Protein AF-A0A022FMB7-F1 (afdb_monomer_lite)

pLDDT: mean 80.37, std 18.67, range [39.75, 98.44]

Secondary structure (DSSP, 8-state):
---HHHHHHHHHHHHHTTT--S-----PPP-HHHHHHHHGGGS---TT--PPPGGGS-HHHHHHHHHHHHHHHHHHHHHHHHHHHHHHHHHH---HHHHHHHHHHHHHHHHHHHHHHHHHHHHHHHHHHHHHHHT------------------

Structure (mmCIF, N/CA/C/O backbone):
data_AF-A0A022FMB7-F1
#
_entry.id   AF-A0A022FMB7-F1
#
loop_
_atom_site.group_PDB
_atom_site.id
_atom_site.type_symbol
_atom_site.label_atom_id
_atom_site.label_alt_id
_atom_site.label_comp_id
_atom_site.label_asym_id
_atom_site.label_entity_id
_atom_site.label_seq_id
_atom_site.pdbx_PDB_ins_code
_atom_site.Cartn_x
_atom_site.Cartn_y
_atom_site.Cartn_z
_atom_site.occupancy
_atom_site.B_iso_or_equiv
_atom_site.auth_seq_id
_atom_site.auth_comp_id
_atom_site.auth_asym_id
_atom_site.auth_atom_id
_atom_site.pdbx_PDB_model_num
ATOM 1 N N . MET A 1 1 ? 31.976 -2.540 -12.566 1.00 39.75 1 MET A N 1
ATOM 2 C CA . MET A 1 1 ? 30.765 -3.188 -13.110 1.00 39.75 1 MET A CA 1
ATOM 3 C C . MET A 1 1 ? 29.737 -3.257 -11.991 1.00 39.75 1 MET A C 1
ATOM 5 O O . MET A 1 1 ? 29.872 -4.097 -11.116 1.00 39.75 1 MET A O 1
ATOM 9 N N . ASN A 1 2 ? 28.782 -2.323 -11.954 1.00 43.62 2 ASN A N 1
ATOM 10 C CA . ASN A 1 2 ? 27.636 -2.404 -11.044 1.00 43.62 2 ASN A CA 1
ATOM 11 C C . ASN A 1 2 ? 26.623 -3.349 -11.688 1.00 43.62 2 ASN A C 1
ATOM 13 O O . ASN A 1 2 ? 26.086 -3.019 -12.740 1.00 43.62 2 ASN A O 1
ATOM 17 N N . HIS A 1 3 ? 26.422 -4.537 -11.117 1.00 43.06 3 HIS A N 1
ATOM 18 C CA . HIS A 1 3 ? 25.435 -5.484 -11.628 1.00 43.06 3 HIS A CA 1
ATOM 19 C C . HIS A 1 3 ? 24.021 -4.994 -11.262 1.00 43.06 3 HIS A C 1
ATOM 21 O O . HIS A 1 3 ? 23.679 -5.000 -10.079 1.00 43.06 3 HIS A O 1
ATOM 27 N N . PRO A 1 4 ? 23.173 -4.602 -12.232 1.00 51.62 4 PRO A N 1
ATOM 28 C CA . PRO A 1 4 ? 21.829 -4.077 -11.957 1.00 51.62 4 PRO A CA 1
ATOM 29 C C . PRO A 1 4 ? 20.926 -5.099 -11.245 1.00 51.62 4 PRO A C 1
ATOM 31 O O . PRO A 1 4 ? 20.101 -4.726 -10.415 1.00 51.62 4 PRO A O 1
ATOM 34 N N . ALA A 1 5 ? 21.169 -6.397 -11.459 1.00 53.69 5 ALA A N 1
ATOM 35 C CA . ALA A 1 5 ? 20.484 -7.483 -10.761 1.00 53.69 5 ALA A CA 1
ATOM 36 C C . ALA A 1 5 ? 20.679 -7.463 -9.229 1.00 53.69 5 ALA A C 1
ATOM 38 O O . ALA A 1 5 ? 19.807 -7.935 -8.504 1.00 53.69 5 ALA A O 1
ATOM 39 N N . TRP A 1 6 ? 21.786 -6.912 -8.713 1.00 49.19 6 TRP A N 1
ATOM 40 C CA . TRP A 1 6 ? 22.018 -6.810 -7.265 1.00 49.19 6 TRP A CA 1
ATOM 41 C C . TRP A 1 6 ? 21.212 -5.690 -6.607 1.00 49.19 6 TRP A C 1
ATOM 43 O O . TRP A 1 6 ? 20.713 -5.881 -5.499 1.00 49.19 6 TRP A O 1
ATOM 53 N N . ASN A 1 7 ? 21.027 -4.560 -7.293 1.00 62.03 7 ASN A N 1
ATOM 54 C CA . ASN A 1 7 ? 20.206 -3.460 -6.778 1.00 62.03 7 ASN A CA 1
ATOM 55 C C . ASN A 1 7 ? 18.727 -3.863 -6.728 1.00 62.03 7 ASN A C 1
ATOM 57 O O . ASN A 1 7 ? 18.046 -3.622 -5.733 1.00 62.03 7 ASN A O 1
ATOM 61 N N . GLU A 1 8 ? 18.267 -4.555 -7.769 1.00 59.34 8 GLU A N 1
ATOM 62 C CA . GLU A 1 8 ? 16.914 -5.097 -7.885 1.00 59.34 8 GLU A CA 1
ATOM 63 C C . GLU A 1 8 ? 16.626 -6.151 -6.798 1.00 59.34 8 GLU A C 1
ATOM 65 O O . GLU A 1 8 ? 15.629 -6.074 -6.077 1.00 59.34 8 GLU A O 1
ATOM 70 N N . HIS A 1 9 ? 17.538 -7.115 -6.622 1.00 60.25 9 HIS A N 1
ATOM 71 C CA . HIS A 1 9 ? 17.397 -8.173 -5.621 1.00 60.25 9 HIS A CA 1
ATOM 72 C C . HIS A 1 9 ? 17.433 -7.613 -4.191 1.00 60.25 9 HIS A C 1
ATOM 74 O O . HIS A 1 9 ? 16.607 -7.995 -3.363 1.00 60.25 9 HIS A O 1
ATOM 80 N N . GLY A 1 10 ? 18.326 -6.656 -3.911 1.00 64.69 10 GLY A N 1
ATOM 81 C CA . GLY A 1 10 ? 18.403 -5.984 -2.612 1.00 64.69 10 GLY A CA 1
ATOM 82 C C . GLY A 1 10 ? 17.139 -5.187 -2.277 1.00 64.69 10 GLY A C 1
ATOM 83 O O . GLY A 1 10 ? 16.629 -5.284 -1.159 1.00 64.69 10 GLY A O 1
ATOM 84 N N . ARG A 1 11 ? 16.577 -4.463 -3.255 1.00 67.25 11 ARG A N 1
ATOM 85 C CA . ARG A 1 11 ? 15.322 -3.715 -3.085 1.00 67.25 11 ARG A CA 1
ATOM 86 C C . ARG A 1 11 ? 14.144 -4.650 -2.807 1.00 67.25 11 ARG A C 1
ATOM 88 O O . ARG A 1 11 ? 13.405 -4.429 -1.851 1.00 67.25 11 ARG A O 1
ATOM 95 N N . ARG A 1 12 ? 13.999 -5.736 -3.576 1.00 66.75 12 ARG A N 1
ATOM 96 C CA . ARG A 1 12 ? 12.938 -6.741 -3.363 1.00 66.75 12 ARG A CA 1
ATOM 97 C C . ARG A 1 12 ? 13.051 -7.423 -2.003 1.00 66.75 12 ARG A C 1
ATOM 99 O O . ARG A 1 12 ? 12.044 -7.618 -1.332 1.00 66.75 12 ARG A O 1
ATOM 106 N N . GLN A 1 13 ? 14.269 -7.725 -1.556 1.00 67.88 13 GLN A N 1
ATOM 107 C CA . GLN A 1 13 ? 14.499 -8.340 -0.248 1.00 67.88 13 GLN A CA 1
ATOM 108 C C . GLN A 1 13 ? 14.170 -7.389 0.917 1.00 67.88 13 GLN A C 1
ATOM 110 O O . GLN A 1 13 ? 13.713 -7.841 1.968 1.00 67.88 13 GLN A O 1
ATOM 115 N N . GLN A 1 14 ? 14.354 -6.075 0.741 1.00 70.00 14 GLN A N 1
ATOM 116 C CA . GLN A 1 14 ? 13.891 -5.073 1.707 1.00 70.00 14 GLN A CA 1
ATOM 117 C C . GLN A 1 14 ? 12.364 -4.948 1.711 1.00 70.00 14 GLN A C 1
ATOM 119 O O . GLN A 1 14 ? 11.766 -4.924 2.784 1.00 70.00 14 GLN A O 1
ATOM 124 N N . LEU A 1 15 ? 11.729 -4.934 0.538 1.00 67.88 15 LEU A N 1
ATOM 125 C CA . LEU A 1 15 ? 10.274 -4.817 0.397 1.00 67.88 15 LEU A CA 1
ATOM 126 C C . LEU A 1 15 ? 9.520 -6.060 0.897 1.00 67.88 15 LEU A C 1
ATOM 128 O O . LEU A 1 15 ? 8.438 -5.930 1.467 1.00 67.88 15 LEU A O 1
ATOM 132 N N . ALA A 1 16 ? 10.108 -7.253 0.788 1.00 72.81 16 ALA A N 1
ATOM 133 C CA . ALA A 1 16 ? 9.534 -8.486 1.332 1.00 72.81 16 ALA A CA 1
ATOM 134 C C . ALA A 1 16 ? 9.291 -8.413 2.852 1.00 72.81 16 ALA A C 1
ATOM 136 O O . ALA A 1 16 ? 8.336 -9.002 3.356 1.00 72.81 16 ALA A O 1
ATOM 137 N N . ARG A 1 17 ? 10.100 -7.636 3.591 1.00 71.88 17 ARG A N 1
ATOM 138 C CA . ARG A 1 17 ? 9.903 -7.394 5.036 1.00 71.88 17 ARG A CA 1
ATOM 139 C C . ARG A 1 17 ? 8.615 -6.624 5.340 1.00 71.88 17 ARG A C 1
ATOM 141 O O . ARG A 1 17 ? 8.129 -6.685 6.461 1.00 71.88 17 ARG A O 1
ATOM 148 N N . PHE A 1 18 ? 8.073 -5.936 4.338 1.00 68.06 18 PHE A N 1
ATOM 149 C CA . PHE A 1 18 ? 6.814 -5.193 4.374 1.00 68.06 18 PHE A CA 1
ATOM 150 C C . PHE A 1 18 ? 5.696 -5.910 3.591 1.00 68.06 18 PHE A C 1
ATOM 152 O O . PHE A 1 18 ? 4.695 -5.299 3.214 1.00 68.06 18 PHE A O 1
ATOM 159 N N . GLY A 1 19 ? 5.872 -7.203 3.292 1.00 66.44 19 GLY A N 1
ATOM 160 C CA . GLY A 1 19 ? 4.835 -8.059 2.713 1.00 66.44 19 GLY A CA 1
ATOM 161 C C . GLY A 1 19 ? 4.651 -7.985 1.194 1.00 66.44 19 GLY A C 1
ATOM 162 O O . GLY A 1 19 ? 3.711 -8.599 0.701 1.00 66.44 19 GLY A O 1
ATOM 163 N N . TYR A 1 20 ? 5.520 -7.285 0.451 1.00 64.06 20 TYR A N 1
ATOM 164 C CA . TYR A 1 20 ? 5.471 -7.262 -1.022 1.00 64.06 20 TYR A CA 1
ATOM 165 C C . TYR A 1 20 ? 5.723 -8.667 -1.606 1.00 64.06 20 TYR A C 1
ATOM 167 O O . TYR A 1 20 ? 6.717 -9.310 -1.251 1.00 64.06 20 TYR A O 1
ATOM 175 N N . ARG A 1 21 ? 4.859 -9.137 -2.519 1.00 66.94 21 ARG A N 1
ATOM 176 C CA . ARG A 1 21 ? 5.016 -10.430 -3.219 1.00 66.94 21 ARG A CA 1
ATOM 177 C C . ARG A 1 21 ? 5.575 -10.263 -4.636 1.00 66.94 21 ARG A C 1
ATOM 179 O O . ARG A 1 21 ? 5.096 -9.445 -5.415 1.00 66.94 21 ARG A O 1
ATOM 186 N N . ALA A 1 22 ? 6.561 -11.094 -4.984 1.00 58.94 22 ALA A N 1
ATOM 187 C CA . ALA A 1 22 ? 7.136 -11.148 -6.334 1.00 58.94 22 ALA A CA 1
ATOM 188 C C . ALA A 1 22 ? 6.221 -11.868 -7.347 1.00 58.94 22 ALA A C 1
ATOM 190 O O . ALA A 1 22 ? 6.294 -11.607 -8.546 1.00 58.94 22 ALA A O 1
ATOM 191 N N . ASP A 1 23 ? 5.331 -12.737 -6.862 1.00 55.72 23 ASP A N 1
ATOM 192 C CA . ASP A 1 23 ? 4.534 -13.637 -7.696 1.00 55.72 23 ASP A CA 1
ATOM 193 C C . ASP A 1 23 ? 3.138 -13.042 -7.914 1.00 55.72 23 ASP A C 1
ATOM 195 O O . ASP A 1 23 ? 2.155 -13.421 -7.275 1.00 55.72 23 ASP A O 1
ATOM 199 N N . ALA A 1 24 ? 3.037 -12.051 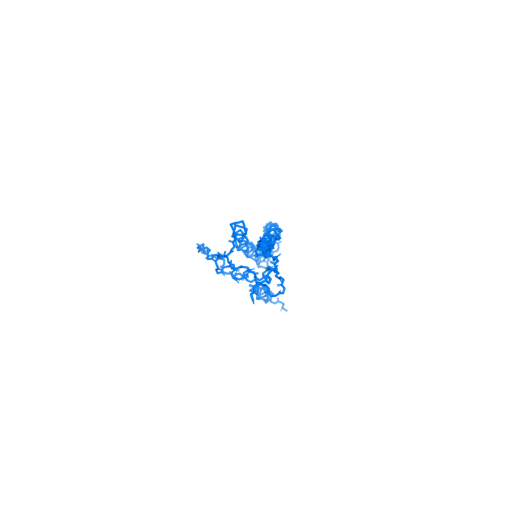-8.793 1.00 56.12 24 ALA A N 1
ATOM 200 C CA . ALA A 1 24 ? 1.767 -11.402 -9.086 1.00 56.12 24 ALA A CA 1
ATOM 201 C C . ALA A 1 24 ? 1.025 -12.081 -10.244 1.00 56.12 24 ALA A C 1
ATOM 203 O O . ALA A 1 24 ? 0.798 -11.428 -11.243 1.00 56.12 24 ALA A O 1
ATOM 204 N N . GLN A 1 25 ? 0.600 -13.347 -10.152 1.00 51.44 25 GLN A N 1
ATOM 205 C CA . GLN A 1 25 ? -0.425 -13.858 -11.084 1.00 51.44 25 GLN A CA 1
ATOM 206 C C . GLN A 1 25 ? -1.066 -15.167 -10.606 1.00 51.44 25 GLN A C 1
ATOM 208 O O . GLN A 1 25 ? -0.619 -16.253 -10.949 1.00 51.44 25 GLN A O 1
ATOM 213 N N . THR A 1 26 ? -2.146 -15.062 -9.831 1.00 45.19 26 THR A N 1
ATOM 214 C CA . THR A 1 26 ? -3.359 -15.903 -9.905 1.00 45.19 26 THR A CA 1
ATOM 215 C C . THR A 1 26 ? -4.407 -15.213 -9.027 1.00 45.19 26 THR A C 1
ATOM 217 O O . THR A 1 26 ? -4.123 -14.923 -7.866 1.00 45.19 26 THR A O 1
ATOM 220 N N . GLN A 1 27 ? -5.604 -14.921 -9.554 1.00 51.38 27 GLN A N 1
ATOM 221 C CA . GLN A 1 27 ? -6.740 -14.422 -8.760 1.00 51.38 27 GLN A CA 1
ATOM 222 C C . GLN A 1 27 ? -7.276 -15.546 -7.860 1.00 51.38 27 GLN A C 1
ATOM 224 O O . GLN A 1 27 ? -8.343 -16.111 -8.089 1.00 51.38 27 GLN A O 1
ATOM 229 N N . VAL A 1 28 ? -6.502 -15.911 -6.844 1.00 59.97 28 VAL A N 1
ATOM 230 C CA . VAL A 1 28 ? -6.989 -16.708 -5.721 1.00 59.97 28 VAL A CA 1
ATOM 231 C C . VAL A 1 28 ? -7.914 -15.799 -4.903 1.00 59.97 28 VAL A C 1
ATOM 233 O O . VAL A 1 28 ? -7.574 -14.626 -4.706 1.00 59.97 28 VAL A O 1
ATOM 236 N N . PRO A 1 29 ? -9.084 -16.277 -4.442 1.00 73.31 29 PRO A N 1
ATOM 237 C CA . PRO A 1 29 ? -9.900 -15.524 -3.497 1.00 73.31 29 PRO A CA 1
ATOM 238 C C . PRO A 1 29 ? -9.043 -15.050 -2.318 1.00 73.31 29 PRO A C 1
ATOM 240 O O . PRO A 1 29 ? -8.277 -15.839 -1.766 1.00 73.31 29 PRO A O 1
ATOM 243 N N . LEU A 1 30 ? -9.148 -13.766 -1.951 1.00 77.94 30 LEU A N 1
ATOM 244 C CA . LEU A 1 30 ? -8.407 -13.251 -0.801 1.00 77.94 30 LEU A CA 1
ATOM 245 C C . LEU A 1 30 ? -8.864 -13.978 0.461 1.00 77.94 30 LEU A C 1
ATOM 247 O O . LEU A 1 30 ? -10.028 -13.872 0.852 1.00 77.94 30 LEU A O 1
ATOM 251 N N . ASP A 1 31 ? -7.927 -14.640 1.124 1.00 89.81 31 ASP A N 1
ATOM 252 C CA . ASP A 1 31 ? -8.081 -14.987 2.527 1.00 89.81 31 ASP A CA 1
ATOM 253 C C . ASP A 1 31 ? -7.867 -13.710 3.352 1.00 89.81 31 ASP A C 1
ATOM 255 O O . ASP A 1 31 ? -6.738 -13.292 3.622 1.00 89.81 31 ASP A O 1
ATOM 259 N N . PHE A 1 32 ? -8.974 -13.041 3.676 1.00 90.31 32 PHE A N 1
ATOM 260 C CA . PHE A 1 32 ? -8.951 -11.769 4.392 1.00 90.31 32 PHE A CA 1
ATOM 261 C C . PHE A 1 32 ? -8.394 -11.899 5.811 1.00 90.31 32 PHE A C 1
ATOM 263 O O . PHE A 1 32 ? -7.737 -10.970 6.270 1.00 90.31 32 PHE A O 1
ATOM 270 N N . ASP A 1 33 ? -8.596 -13.026 6.494 1.00 91.94 33 ASP A N 1
ATOM 271 C CA . ASP A 1 33 ? -8.033 -13.226 7.831 1.00 91.94 33 ASP A CA 1
ATOM 272 C C . ASP A 1 33 ? -6.505 -13.349 7.754 1.00 91.94 33 ASP A C 1
ATOM 274 O O . ASP A 1 33 ? -5.778 -12.686 8.502 1.00 91.94 33 ASP A O 1
ATOM 278 N N . ALA A 1 34 ? -6.001 -14.134 6.798 1.00 90.19 34 ALA A N 1
ATOM 279 C CA . ALA A 1 34 ? -4.56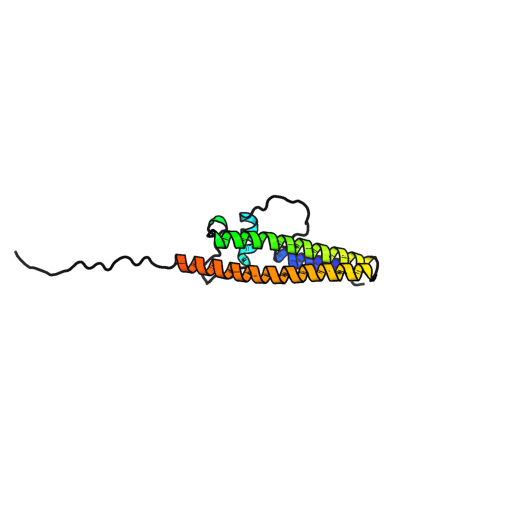5 -14.322 6.614 1.00 90.19 34 ALA A CA 1
ATOM 280 C C . ALA A 1 34 ? -3.846 -13.070 6.083 1.00 90.19 34 ALA A C 1
ATOM 282 O O . ALA A 1 34 ? -2.679 -12.844 6.420 1.00 90.19 34 ALA A O 1
ATOM 283 N N . GLU A 1 35 ? -4.484 -12.278 5.217 1.00 93.00 35 GLU A N 1
ATOM 284 C CA . GLU A 1 35 ? -3.918 -11.000 4.762 1.00 93.00 35 GLU A CA 1
ATOM 285 C C . GLU A 1 35 ? -3.972 -9.938 5.865 1.00 93.00 35 GLU A C 1
ATOM 287 O O . GLU A 1 35 ? -2.977 -9.253 6.107 1.00 93.00 35 GLU A O 1
ATOM 292 N N . TRP A 1 36 ? -5.074 -9.848 6.615 1.00 94.69 36 TRP A N 1
ATOM 293 C CA . TRP A 1 36 ? -5.164 -8.919 7.739 1.00 94.69 36 TRP A CA 1
ATOM 294 C C . TRP A 1 36 ? -4.122 -9.222 8.814 1.00 94.69 36 TRP A C 1
ATOM 296 O O . TRP A 1 36 ? -3.455 -8.309 9.292 1.00 94.69 36 TRP A O 1
ATOM 306 N N . GLY A 1 37 ? -3.902 -10.500 9.140 1.00 91.50 37 GLY A N 1
ATOM 307 C CA . GLY A 1 37 ? -2.887 -10.906 10.114 1.00 91.50 37 GLY A CA 1
ATOM 308 C C . GLY A 1 37 ? -1.468 -10.436 9.763 1.00 91.50 37 GLY A C 1
ATOM 309 O O . GLY A 1 37 ? -0.667 -10.190 10.664 1.00 91.50 37 GLY A O 1
ATOM 310 N N . ARG A 1 38 ? -1.166 -10.254 8.471 1.00 89.56 38 ARG A N 1
ATOM 311 C CA . ARG A 1 38 ? 0.111 -9.696 7.998 1.00 89.56 38 ARG A CA 1
ATOM 312 C C . ARG A 1 38 ? 0.157 -8.172 8.072 1.00 89.56 38 ARG A C 1
ATOM 314 O O . ARG A 1 38 ? 1.210 -7.619 8.369 1.00 89.56 38 ARG A O 1
ATOM 321 N N . LEU A 1 39 ? -0.965 -7.510 7.804 1.00 92.19 39 LEU A N 1
ATOM 322 C CA . LEU A 1 39 ? -1.043 -6.057 7.631 1.00 92.19 39 LEU A CA 1
ATOM 323 C C . LEU A 1 39 ? -1.455 -5.297 8.892 1.00 92.19 39 LEU A C 1
ATOM 325 O O . LEU A 1 39 ? -1.229 -4.097 8.992 1.00 92.19 39 LEU A O 1
ATOM 329 N N . GLN A 1 40 ? -2.016 -5.969 9.894 1.00 88.88 40 GLN A N 1
ATOM 330 C CA . GLN A 1 40 ? -2.441 -5.317 11.134 1.00 88.88 40 GLN A CA 1
ATOM 331 C C . GLN A 1 40 ? -1.286 -4.604 11.862 1.00 88.88 40 GLN A C 1
ATOM 333 O O . GLN A 1 40 ? -1.520 -3.631 12.569 1.00 88.88 40 GLN A O 1
ATOM 338 N N . ALA A 1 41 ? -0.034 -5.033 11.650 1.00 87.38 41 ALA A N 1
ATOM 339 C CA . ALA A 1 41 ? 1.156 -4.379 12.200 1.00 87.38 41 ALA A CA 1
ATOM 340 C C . ALA A 1 41 ? 1.379 -2.950 11.663 1.00 87.38 41 ALA A C 1
ATOM 342 O O . ALA A 1 41 ? 2.125 -2.180 12.268 1.00 87.38 41 ALA A O 1
ATOM 343 N N . ASP A 1 42 ? 0.707 -2.570 10.573 1.00 90.12 42 ASP A N 1
ATOM 344 C CA . ASP A 1 42 ? 0.733 -1.209 10.042 1.00 90.12 42 ASP A CA 1
ATOM 345 C C . ASP A 1 42 ? -0.028 -0.215 10.938 1.00 90.12 42 ASP A C 1
ATOM 347 O O . ASP A 1 42 ? 0.114 0.999 10.775 1.00 90.12 42 ASP A O 1
ATOM 351 N N . PHE A 1 43 ? -0.824 -0.682 11.901 1.00 92.12 43 PHE A N 1
ATOM 352 C CA . PHE A 1 43 ? -1.646 0.178 12.748 1.00 92.12 43 PHE A CA 1
ATOM 353 C C . PHE A 1 43 ? -1.069 0.244 14.168 1.00 92.12 43 PHE A C 1
ATOM 355 O O . PHE A 1 43 ? -1.061 -0.764 14.878 1.00 92.12 43 PHE A O 1
ATOM 362 N N . PRO A 1 44 ? -0.580 1.410 14.630 1.00 87.19 44 PRO A N 1
ATOM 363 C CA . PRO A 1 44 ? -0.161 1.561 16.016 1.00 87.19 44 PRO A CA 1
ATOM 364 C C . PRO A 1 44 ? -1.337 1.372 16.982 1.00 87.19 44 PRO A C 1
ATOM 366 O O . PRO A 1 44 ? -2.426 1.916 16.778 1.00 87.19 44 PRO A O 1
ATOM 369 N N . CYS A 1 45 ? -1.066 0.669 18.082 1.00 82.25 45 CYS A N 1
ATOM 370 C CA . CYS A 1 45 ? -1.943 0.560 19.243 1.00 82.25 45 CYS A CA 1
ATOM 371 C C . CYS A 1 45 ? -1.302 1.191 20.481 1.00 82.25 45 CYS A C 1
ATOM 373 O O . CYS A 1 45 ? -0.079 1.260 20.608 1.00 82.25 45 CYS A O 1
ATOM 375 N N . ALA A 1 46 ? -2.148 1.627 21.416 1.00 81.12 46 ALA A N 1
ATOM 376 C CA . ALA A 1 46 ? -1.694 2.038 22.738 1.00 81.12 46 ALA A CA 1
ATOM 377 C C . ALA A 1 46 ? -1.004 0.863 23.468 1.00 81.12 46 ALA A C 1
ATOM 379 O O . ALA A 1 46 ? -1.358 -0.296 23.225 1.00 81.12 46 ALA A O 1
ATOM 380 N N . PRO A 1 47 ? -0.053 1.131 24.383 1.00 80.19 47 PRO A N 1
ATOM 381 C CA . PRO A 1 47 ? 0.598 0.085 25.169 1.00 80.19 47 PRO A CA 1
ATOM 382 C C . PRO A 1 47 ? -0.415 -0.842 25.853 1.00 80.19 47 PRO A C 1
ATOM 384 O O . PRO A 1 47 ? -1.379 -0.380 26.459 1.00 80.19 47 PRO A O 1
ATOM 387 N N . GLY A 1 48 ? -0.198 -2.155 25.745 1.00 77.94 48 GLY A N 1
ATOM 388 C CA . GLY A 1 48 ? -1.095 -3.171 26.309 1.00 77.94 48 GLY A CA 1
ATOM 389 C C . GLY A 1 48 ? -2.340 -3.478 25.468 1.00 77.94 48 GLY A C 1
ATOM 390 O O . GLY A 1 48 ? -3.116 -4.349 25.853 1.00 77.94 48 GLY A O 1
ATOM 391 N N . ARG A 1 49 ? -2.525 -2.816 24.318 1.00 81.81 49 ARG A N 1
ATOM 392 C CA . ARG A 1 49 ? -3.582 -3.135 23.350 1.00 81.81 49 ARG A CA 1
ATOM 393 C C . ARG A 1 49 ? -3.022 -3.784 22.099 1.00 81.81 49 ARG A C 1
ATOM 395 O O . ARG A 1 49 ? -1.901 -3.506 21.681 1.00 81.81 49 ARG A O 1
ATOM 402 N N . LEU A 1 50 ? -3.849 -4.626 21.494 1.00 83.94 50 LEU A N 1
ATOM 403 C CA . LEU A 1 50 ? -3.583 -5.264 20.215 1.00 83.94 50 LEU A CA 1
ATOM 404 C C . LEU A 1 50 ? -4.569 -4.737 19.179 1.00 83.94 50 LEU A C 1
ATOM 406 O O . LEU A 1 50 ? -5.712 -4.414 19.512 1.00 83.94 50 LEU A O 1
ATOM 410 N N . VAL A 1 51 ? -4.127 -4.678 17.924 1.00 88.50 51 VAL A N 1
ATOM 411 C CA . VAL A 1 51 ? -5.033 -4.435 16.800 1.00 88.50 51 VAL A CA 1
ATOM 412 C C . VAL A 1 51 ? -6.026 -5.604 16.749 1.00 88.50 51 VAL A C 1
ATOM 414 O O . VAL A 1 51 ? -5.593 -6.755 16.859 1.00 88.50 51 VAL A O 1
ATOM 417 N N . PRO A 1 52 ? -7.341 -5.350 16.624 1.00 89.88 52 PRO A N 1
ATOM 418 C CA . PRO A 1 52 ? -8.330 -6.415 16.554 1.00 89.88 52 PRO A CA 1
ATOM 419 C C . PRO A 1 52 ? -8.070 -7.361 15.380 1.00 89.88 52 PRO A C 1
ATOM 421 O O . PRO A 1 52 ? -7.655 -6.943 14.296 1.00 89.88 52 PRO A O 1
ATOM 424 N N . THR A 1 53 ? -8.396 -8.638 15.574 1.00 92.75 53 THR A N 1
ATOM 425 C CA . THR A 1 53 ? -8.457 -9.596 14.462 1.00 92.75 53 THR A CA 1
ATOM 426 C C . THR A 1 53 ? -9.560 -9.197 13.484 1.00 92.75 53 THR A C 1
ATOM 428 O O . THR A 1 53 ? -10.530 -8.540 13.874 1.00 92.75 53 THR A O 1
ATOM 431 N N . TYR A 1 54 ? -9.454 -9.620 12.226 1.00 93.62 54 TYR A N 1
ATOM 432 C CA . TYR A 1 54 ? -10.422 -9.244 11.194 1.00 93.62 54 TYR A CA 1
ATOM 433 C C . TYR A 1 54 ? -11.851 -9.689 11.548 1.00 93.62 54 TYR A C 1
ATOM 435 O O . TYR A 1 54 ? -12.786 -8.898 11.432 1.00 93.62 54 TYR A O 1
ATOM 443 N N . ALA A 1 55 ? -12.006 -10.896 12.102 1.00 92.38 55 ALA A N 1
ATOM 444 C CA . ALA A 1 55 ? -13.281 -11.424 12.594 1.00 92.38 55 ALA A CA 1
ATOM 445 C C . ALA A 1 55 ? -13.939 -10.586 13.710 1.00 92.38 55 ALA A C 1
ATOM 447 O O . ALA A 1 55 ? -15.144 -10.688 13.926 1.00 92.38 55 ALA A O 1
ATOM 448 N N . THR A 1 56 ? -13.159 -9.771 14.425 1.00 91.75 56 THR A N 1
ATOM 449 C CA . THR A 1 56 ? -13.634 -8.929 15.538 1.00 91.75 56 THR A CA 1
ATOM 450 C C . THR A 1 56 ? -13.838 -7.464 15.155 1.00 91.75 56 THR A C 1
ATOM 452 O O . THR A 1 56 ? -14.198 -6.658 16.010 1.00 91.75 56 THR A O 1
ATOM 455 N N . LEU A 1 57 ? -13.600 -7.099 13.893 1.00 92.50 57 LEU A N 1
ATOM 456 C CA . LEU A 1 57 ? -13.875 -5.752 13.406 1.00 92.50 57 LEU A CA 1
ATOM 457 C C . LEU A 1 57 ? -15.382 -5.519 13.294 1.00 92.50 57 LEU A C 1
ATOM 459 O O . LEU A 1 57 ? -16.134 -6.394 12.862 1.00 92.50 57 LEU A O 1
ATOM 463 N N . ASP A 1 58 ? -15.818 -4.302 13.617 1.00 92.25 58 ASP A N 1
ATOM 464 C CA . ASP A 1 58 ? -17.165 -3.871 13.257 1.00 92.25 58 ASP A CA 1
ATOM 465 C C . ASP A 1 58 ? -17.332 -3.785 11.727 1.00 92.25 58 ASP A C 1
ATOM 467 O O . ASP A 1 58 ? -16.369 -3.837 10.956 1.00 92.25 58 ASP A O 1
ATOM 471 N N . ALA A 1 59 ? -18.575 -3.648 11.263 1.00 92.19 59 ALA A N 1
ATOM 472 C CA . ALA A 1 59 ? -18.879 -3.670 9.835 1.00 92.19 59 ALA A CA 1
ATOM 473 C C . ALA A 1 59 ? -18.172 -2.556 9.034 1.00 92.19 59 ALA A C 1
ATOM 475 O O . ALA A 1 59 ? -17.761 -2.796 7.893 1.00 92.19 59 ALA A O 1
ATOM 476 N N . ALA A 1 60 ? -18.014 -1.363 9.618 1.00 92.50 60 ALA A N 1
ATOM 477 C CA . ALA A 1 60 ? -17.400 -0.219 8.952 1.00 92.50 60 ALA A CA 1
ATOM 478 C C . ALA A 1 60 ? -15.878 -0.402 8.841 1.00 92.50 60 ALA A C 1
ATOM 480 O O . ALA A 1 60 ? -15.313 -0.287 7.749 1.00 92.50 60 ALA A O 1
ATOM 481 N N . ALA A 1 61 ? -15.223 -0.780 9.940 1.00 94.75 61 ALA A N 1
ATOM 482 C CA . ALA A 1 61 ? -13.801 -1.092 9.974 1.00 94.75 61 ALA A CA 1
ATOM 483 C C . ALA A 1 61 ? -13.470 -2.302 9.087 1.00 94.75 61 ALA A C 1
ATOM 485 O O . ALA A 1 61 ? -12.494 -2.265 8.340 1.00 94.75 61 ALA A O 1
ATOM 486 N N . ALA A 1 62 ? -14.313 -3.338 9.076 1.00 95.12 62 ALA A N 1
ATOM 487 C CA . ALA A 1 62 ? -14.133 -4.503 8.212 1.00 95.12 62 ALA A CA 1
ATOM 488 C C . ALA A 1 62 ? -14.212 -4.135 6.721 1.00 95.12 62 ALA A C 1
ATOM 490 O O . ALA A 1 62 ? -13.462 -4.676 5.907 1.00 95.12 62 ALA A O 1
ATOM 491 N N . GLN A 1 63 ? -15.098 -3.211 6.333 1.00 95.81 63 GLN A N 1
ATOM 492 C CA . GLN A 1 63 ? -15.174 -2.731 4.951 1.00 95.81 63 GLN A CA 1
ATOM 493 C C . GLN A 1 63 ? -13.907 -1.979 4.536 1.00 95.81 63 GLN A C 1
ATOM 495 O O . GLN A 1 63 ? -13.361 -2.261 3.466 1.00 95.81 63 GLN A O 1
ATOM 500 N N . LEU A 1 64 ? -13.420 -1.077 5.389 1.00 97.00 64 LEU A N 1
ATOM 501 C CA . LEU A 1 64 ? -12.171 -0.352 5.160 1.00 97.00 64 LEU A CA 1
ATOM 502 C C . LEU A 1 64 ? -10.968 -1.307 5.107 1.00 97.00 64 LEU A C 1
ATOM 504 O O . LEU A 1 64 ? -10.148 -1.197 4.201 1.00 97.00 64 LEU A O 1
ATOM 508 N N . ALA A 1 65 ? -10.903 -2.300 5.998 1.00 96.31 65 ALA A N 1
ATOM 509 C CA . ALA A 1 65 ? -9.855 -3.320 6.009 1.00 96.31 65 ALA A CA 1
ATOM 510 C C . ALA A 1 65 ? -9.844 -4.168 4.726 1.00 96.31 65 ALA A C 1
ATOM 512 O O . ALA A 1 65 ? -8.780 -4.411 4.160 1.00 96.31 65 ALA A O 1
ATOM 513 N N . ARG A 1 66 ? -11.012 -4.570 4.198 1.00 96.06 66 ARG A N 1
ATOM 514 C CA . ARG A 1 66 ? -11.090 -5.273 2.901 1.00 96.06 66 ARG A CA 1
ATOM 515 C C . ARG A 1 66 ? -10.547 -4.435 1.756 1.00 96.06 66 ARG A C 1
ATOM 517 O O . ARG A 1 66 ? -9.861 -4.976 0.892 1.00 96.06 66 ARG A O 1
ATOM 524 N N . GLN A 1 67 ? -10.881 -3.147 1.726 1.00 96.19 67 GLN A N 1
ATOM 525 C CA . GLN A 1 67 ? -10.354 -2.249 0.704 1.00 96.19 67 GLN A CA 1
ATOM 526 C C . GLN A 1 67 ? -8.838 -2.097 0.857 1.00 96.19 67 GLN A C 1
ATOM 528 O O . GLN A 1 67 ? -8.113 -2.242 -0.119 1.00 96.19 67 GLN A O 1
ATOM 533 N N . TYR A 1 68 ? -8.362 -1.933 2.092 1.00 96.75 68 TYR A N 1
ATOM 534 C CA . TYR A 1 68 ? -6.945 -1.804 2.410 1.00 96.75 68 TYR A CA 1
ATOM 535 C C . TYR A 1 68 ? -6.137 -3.015 1.927 1.00 96.75 68 TYR A C 1
ATOM 537 O O . TYR A 1 68 ? -5.149 -2.863 1.217 1.00 96.75 68 TYR A O 1
ATOM 545 N N . MET A 1 69 ? -6.602 -4.233 2.216 1.00 95.19 69 MET A N 1
ATOM 546 C CA . MET A 1 69 ? -5.944 -5.464 1.764 1.00 95.19 69 MET A CA 1
ATOM 547 C C . MET A 1 69 ? -5.902 -5.594 0.235 1.00 95.19 69 MET A C 1
ATOM 549 O O . MET A 1 69 ? -4.901 -6.039 -0.322 1.00 95.19 69 MET A O 1
ATOM 553 N N . ARG A 1 70 ? -6.969 -5.188 -0.465 1.00 94.19 70 ARG A N 1
ATOM 554 C CA . ARG A 1 70 ? -7.000 -5.207 -1.936 1.00 94.19 70 ARG A CA 1
ATOM 555 C C . ARG A 1 70 ? -6.057 -4.173 -2.537 1.00 94.19 70 ARG A C 1
ATOM 557 O O . ARG A 1 70 ? -5.297 -4.505 -3.443 1.00 94.19 70 ARG A O 1
ATOM 564 N N . ASP A 1 71 ? -6.070 -2.954 -2.011 1.00 94.62 71 ASP A N 1
ATOM 565 C CA . ASP A 1 71 ? -5.219 -1.872 -2.504 1.00 94.62 71 ASP A CA 1
ATOM 566 C C . ASP A 1 71 ? -3.740 -2.172 -2.256 1.00 94.62 71 ASP A C 1
ATOM 568 O O . ASP A 1 71 ? -2.899 -1.858 -3.095 1.00 94.62 71 ASP A O 1
ATOM 572 N N . ARG A 1 72 ? -3.415 -2.878 -1.166 1.00 93.75 72 ARG A N 1
ATOM 573 C CA . ARG A 1 72 ? -2.056 -3.364 -0.909 1.00 93.75 72 ARG A CA 1
ATOM 574 C C . ARG A 1 72 ? -1.545 -4.273 -2.031 1.00 93.75 72 ARG A C 1
ATOM 576 O O . ARG A 1 72 ? -0.403 -4.116 -2.456 1.00 93.75 72 ARG A O 1
ATOM 583 N N . ILE A 1 73 ? -2.382 -5.192 -2.511 1.00 91.06 73 ILE A N 1
ATOM 584 C CA . ILE A 1 73 ? -2.055 -6.100 -3.622 1.00 91.06 73 ILE A CA 1
ATOM 585 C C . ILE A 1 73 ? -1.981 -5.331 -4.942 1.00 91.06 73 ILE A C 1
ATOM 587 O O . ILE A 1 73 ? -1.110 -5.594 -5.771 1.00 91.06 73 ILE A O 1
ATOM 591 N N . GLN A 1 74 ? -2.863 -4.350 -5.137 1.00 92.06 74 GLN A N 1
ATOM 592 C CA . GLN A 1 74 ? -2.808 -3.486 -6.311 1.00 92.06 74 GLN A CA 1
ATOM 593 C C . GLN A 1 74 ? -1.494 -2.692 -6.365 1.00 92.06 74 GLN A C 1
ATOM 595 O O . GLN A 1 74 ? -0.902 -2.577 -7.437 1.00 92.06 74 GLN A O 1
ATOM 600 N N . LEU A 1 75 ? -1.005 -2.194 -5.224 1.00 94.81 75 LEU A N 1
ATOM 601 C CA . LEU A 1 75 ? 0.294 -1.525 -5.129 1.00 94.81 75 LEU A CA 1
ATOM 602 C C . LEU A 1 75 ? 1.456 -2.444 -5.507 1.00 94.81 75 LEU A C 1
ATOM 604 O O . LEU A 1 75 ? 2.329 -2.015 -6.258 1.00 94.81 75 LEU A O 1
ATOM 608 N N . ASP A 1 76 ? 1.447 -3.703 -5.055 1.00 90.69 76 ASP A N 1
ATOM 609 C CA . ASP A 1 76 ? 2.439 -4.702 -5.482 1.00 90.69 76 ASP A CA 1
ATOM 610 C C . ASP A 1 76 ? 2.420 -4.867 -7.004 1.00 90.69 76 ASP A C 1
ATOM 612 O O . ASP A 1 76 ? 3.463 -4.843 -7.658 1.00 90.69 76 ASP A O 1
ATOM 616 N N . SER A 1 77 ? 1.224 -4.990 -7.587 1.00 91.25 77 SER A N 1
ATOM 617 C CA . SER A 1 77 ? 1.080 -5.152 -9.031 1.00 91.25 77 SER A CA 1
ATOM 618 C C . SER A 1 77 ? 1.579 -3.938 -9.816 1.00 91.25 77 SER A C 1
ATOM 620 O O . SER A 1 77 ? 2.169 -4.123 -10.879 1.00 91.25 77 SER A O 1
ATOM 622 N N . LEU A 1 78 ? 1.322 -2.721 -9.337 1.00 94.81 78 LEU A N 1
ATOM 623 C CA . LEU A 1 78 ? 1.773 -1.490 -9.988 1.00 94.81 78 LEU A CA 1
ATOM 624 C C . LEU A 1 78 ? 3.292 -1.335 -9.878 1.00 94.81 78 LEU A C 1
ATOM 626 O O . LEU A 1 78 ? 3.948 -1.025 -10.869 1.00 94.81 78 LEU A O 1
ATOM 630 N N . LEU A 1 79 ? 3.867 -1.642 -8.714 1.00 94.38 79 LEU A N 1
ATOM 631 C CA . LEU A 1 79 ? 5.315 -1.617 -8.531 1.00 94.38 79 LEU A CA 1
ATOM 632 C C . LEU A 1 79 ? 6.019 -2.629 -9.444 1.00 94.38 79 LEU A C 1
ATOM 634 O O . LEU A 1 79 ? 7.006 -2.289 -10.092 1.00 94.38 79 LEU A O 1
ATOM 638 N N . ASN A 1 80 ? 5.472 -3.842 -9.560 1.00 92.06 80 ASN A N 1
ATOM 639 C CA . ASN A 1 80 ? 5.993 -4.863 -10.468 1.00 92.06 80 ASN A CA 1
ATOM 640 C C . ASN A 1 80 ? 5.938 -4.411 -11.940 1.00 92.06 80 ASN A C 1
ATOM 642 O O . ASN A 1 80 ? 6.839 -4.735 -12.713 1.00 92.06 80 ASN A O 1
ATOM 646 N N . GLN A 1 81 ? 4.921 -3.637 -12.338 1.00 94.38 81 GLN A N 1
ATOM 647 C CA . GLN A 1 81 ? 4.864 -3.043 -13.679 1.00 94.38 81 GLN A CA 1
ATOM 648 C C . GLN A 1 81 ? 5.948 -1.981 -13.880 1.00 94.38 81 GLN A C 1
ATOM 650 O O . GLN A 1 81 ? 6.632 -2.009 -14.903 1.00 94.38 81 GLN A O 1
ATOM 655 N N . CYS A 1 82 ? 6.149 -1.087 -12.907 1.00 95.19 82 CYS A N 1
ATOM 656 C CA . CYS A 1 82 ? 7.237 -0.109 -12.947 1.00 95.19 82 CYS A CA 1
ATOM 657 C C . CYS A 1 82 ? 8.598 -0.799 -13.107 1.00 95.19 82 CYS A C 1
ATOM 659 O O . CYS A 1 82 ? 9.396 -0.392 -13.951 1.00 95.19 82 CYS A O 1
ATOM 661 N N . ASP A 1 83 ? 8.842 -1.870 -12.350 1.00 92.50 83 ASP A N 1
ATOM 662 C CA . ASP A 1 83 ? 10.098 -2.625 -12.400 1.00 92.50 83 ASP A CA 1
ATOM 663 C C . ASP A 1 83 ? 10.302 -3.329 -13.742 1.00 92.50 83 ASP A C 1
ATOM 665 O O . ASP A 1 83 ? 11.403 -3.302 -14.291 1.00 92.50 83 ASP A O 1
ATOM 669 N N . ALA A 1 84 ? 9.245 -3.920 -14.305 1.00 92.81 84 ALA A N 1
ATOM 670 C CA . ALA A 1 84 ? 9.311 -4.557 -15.615 1.00 92.81 84 ALA A CA 1
ATOM 671 C C . ALA A 1 84 ? 9.689 -3.550 -16.713 1.00 92.81 84 ALA A C 1
ATOM 673 O O . ALA A 1 84 ? 10.585 -3.812 -17.512 1.00 92.81 84 ALA A O 1
ATOM 674 N N . ILE A 1 85 ? 9.073 -2.363 -16.716 1.00 94.00 85 ILE A N 1
ATOM 675 C CA . ILE A 1 85 ? 9.390 -1.326 -17.708 1.00 94.00 85 ILE A CA 1
ATOM 676 C C . ILE A 1 85 ? 10.782 -0.733 -17.445 1.00 94.00 85 ILE A C 1
ATOM 678 O O . ILE A 1 85 ? 11.518 -0.434 -18.383 1.00 94.00 85 ILE A O 1
ATOM 682 N N . HIS A 1 86 ? 11.193 -0.596 -16.182 1.00 92.50 86 HIS A N 1
ATOM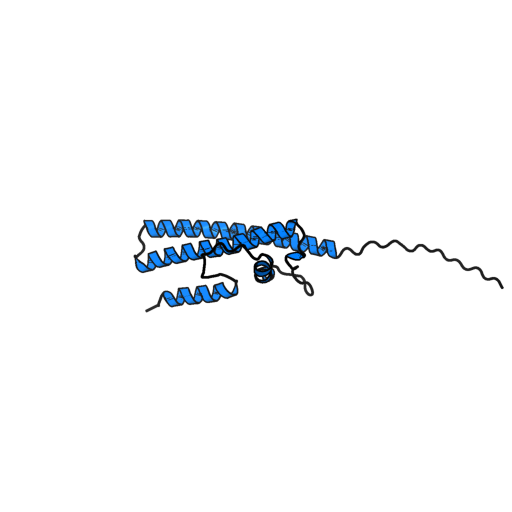 683 C CA . HIS A 1 86 ? 12.552 -0.167 -15.861 1.00 92.50 86 HIS A CA 1
ATOM 684 C C . HIS A 1 86 ? 13.602 -1.161 -16.378 1.00 92.50 86 HIS A C 1
ATOM 686 O O . HIS A 1 86 ? 14.629 -0.749 -16.920 1.00 92.50 86 HIS A O 1
ATOM 692 N N . ALA A 1 87 ? 13.331 -2.463 -16.276 1.00 93.06 87 ALA A N 1
ATOM 693 C CA . ALA A 1 87 ? 14.180 -3.493 -16.861 1.00 93.06 87 ALA A CA 1
ATOM 694 C C . ALA A 1 87 ? 14.255 -3.373 -18.395 1.00 93.06 87 ALA A C 1
ATOM 696 O O . ALA A 1 87 ? 15.352 -3.493 -18.944 1.00 93.06 87 ALA A O 1
ATOM 697 N N . ASP A 1 88 ? 13.144 -3.051 -19.074 1.00 92.38 88 ASP A N 1
ATOM 698 C CA . ASP A 1 88 ? 13.143 -2.759 -20.517 1.00 92.38 88 ASP A CA 1
ATOM 699 C C . ASP A 1 88 ? 14.067 -1.573 -20.850 1.00 92.38 88 ASP A C 1
ATOM 701 O O . ASP A 1 88 ? 14.862 -1.664 -21.785 1.00 92.38 88 ASP A O 1
ATOM 705 N N . ILE A 1 89 ? 14.028 -0.484 -20.066 1.00 92.81 89 ILE A N 1
ATOM 706 C CA . ILE A 1 89 ? 14.917 0.684 -20.247 1.00 92.81 89 ILE A CA 1
ATOM 707 C C . ILE A 1 89 ? 16.386 0.272 -20.124 1.00 92.81 89 ILE A C 1
ATOM 709 O O . ILE A 1 89 ? 17.225 0.706 -20.913 1.00 92.81 89 ILE A O 1
ATOM 713 N N . VAL A 1 90 ? 16.715 -0.559 -19.134 1.00 93.06 90 VAL A N 1
ATOM 714 C CA . VAL A 1 90 ? 18.088 -1.033 -18.917 1.00 93.06 90 VAL A CA 1
ATOM 715 C C . VAL A 1 90 ? 18.553 -1.936 -20.061 1.00 93.06 90 VAL A C 1
ATOM 717 O O . VAL A 1 90 ? 19.712 -1.852 -20.466 1.00 93.06 90 VAL A O 1
ATOM 720 N N . ALA A 1 91 ? 17.675 -2.796 -20.580 1.00 91.56 91 ALA A N 1
ATOM 721 C CA . ALA A 1 91 ? 18.014 -3.773 -21.611 1.00 91.56 91 ALA A CA 1
ATOM 722 C C . ALA A 1 91 ? 18.084 -3.171 -23.023 1.00 91.56 91 ALA A C 1
ATOM 724 O O . ALA A 1 91 ? 18.966 -3.531 -23.801 1.00 91.56 91 ALA A O 1
ATOM 725 N N . LEU A 1 92 ? 17.152 -2.278 -23.357 1.00 92.69 92 LEU A N 1
ATOM 726 C CA . LEU A 1 92 ? 16.964 -1.742 -24.708 1.00 92.69 92 LEU A CA 1
ATOM 727 C C . LEU A 1 92 ? 17.500 -0.313 -24.859 1.00 92.69 92 LEU A C 1
ATOM 729 O O . LEU A 1 92 ? 17.708 0.150 -25.975 1.00 92.69 92 LEU A O 1
ATOM 733 N N . GLY A 1 93 ? 17.764 0.375 -23.748 1.00 87.50 93 GLY A N 1
ATOM 734 C CA . GLY A 1 93 ? 18.117 1.789 -23.722 1.00 87.50 93 GLY A CA 1
ATOM 735 C C . GLY A 1 93 ? 16.894 2.708 -23.566 1.00 87.50 93 GLY A C 1
ATOM 736 O O . GLY A 1 93 ? 15.745 2.269 -23.668 1.00 87.50 93 GLY A O 1
ATOM 737 N N . PRO A 1 94 ? 17.120 4.009 -23.299 1.00 90.50 94 PRO A N 1
ATOM 738 C CA . PRO A 1 94 ? 16.066 4.971 -22.975 1.00 90.50 94 PRO A CA 1
ATOM 739 C C . PRO A 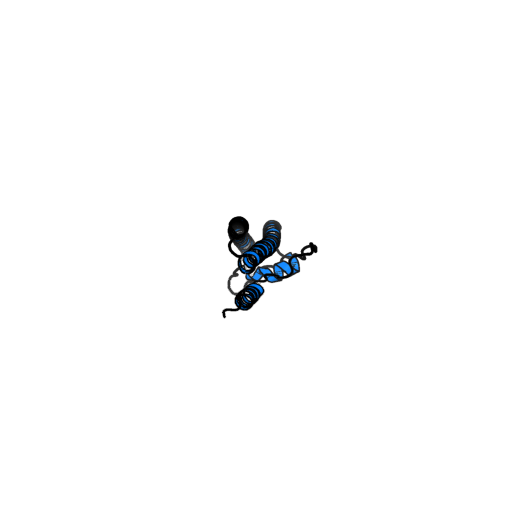1 94 ? 15.344 5.480 -24.233 1.00 90.50 94 PRO A C 1
ATOM 741 O O . PRO A 1 94 ? 15.458 6.647 -24.609 1.00 90.50 94 PRO A O 1
ATOM 744 N N . HIS A 1 95 ? 14.603 4.602 -24.903 1.00 94.56 95 HIS A N 1
ATOM 745 C CA . HIS A 1 95 ? 13.737 4.996 -26.012 1.00 94.56 95 HIS A CA 1
ATOM 746 C C . HIS A 1 95 ? 12.552 5.837 -25.507 1.00 94.56 95 HIS A C 1
ATOM 748 O O . HIS A 1 95 ? 11.965 5.457 -24.491 1.00 94.56 95 HIS A O 1
ATOM 754 N N . PRO A 1 96 ? 12.163 6.923 -26.209 1.00 95.88 96 PRO A N 1
ATOM 755 C CA . PRO A 1 96 ? 11.067 7.801 -25.791 1.00 95.88 96 PRO A CA 1
ATOM 756 C C . PRO A 1 96 ? 9.798 7.046 -25.379 1.00 95.88 96 PRO A C 1
ATOM 758 O O . PRO A 1 96 ? 9.337 7.217 -24.257 1.00 95.88 96 PRO A O 1
ATOM 761 N N . ASP A 1 97 ? 9.331 6.104 -26.200 1.00 96.44 97 ASP A N 1
ATOM 762 C CA . ASP A 1 97 ? 8.116 5.323 -25.926 1.00 96.44 97 ASP A CA 1
ATOM 763 C C . ASP A 1 97 ? 8.209 4.485 -24.636 1.00 96.44 97 ASP A C 1
ATOM 765 O O . ASP A 1 97 ? 7.227 4.308 -23.914 1.00 96.44 97 ASP A O 1
ATOM 769 N N . ILE A 1 98 ? 9.394 3.951 -24.316 1.00 94.06 98 ILE A N 1
ATOM 770 C CA . ILE A 1 98 ? 9.609 3.164 -23.091 1.00 94.06 98 ILE A CA 1
ATOM 771 C C . ILE A 1 98 ? 9.647 4.095 -21.874 1.00 94.06 98 ILE A C 1
ATOM 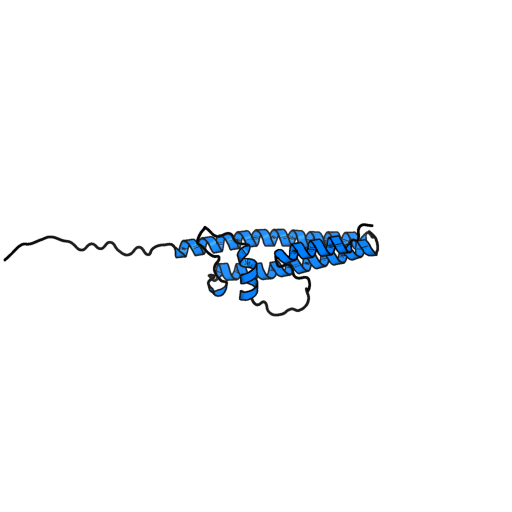773 O O . ILE A 1 98 ? 9.083 3.771 -20.829 1.00 94.06 98 ILE A O 1
ATOM 777 N N . ILE A 1 99 ? 10.273 5.266 -22.017 1.00 96.88 99 ILE A N 1
ATOM 778 C CA . ILE A 1 99 ? 10.317 6.290 -20.970 1.00 96.88 99 ILE A CA 1
ATOM 779 C C . ILE A 1 99 ? 8.911 6.820 -20.669 1.00 96.88 99 ILE A C 1
ATOM 781 O O . ILE A 1 99 ? 8.557 6.936 -19.498 1.00 96.88 99 ILE A O 1
ATOM 785 N N . GLU A 1 100 ? 8.093 7.075 -21.689 1.00 97.88 100 GLU A N 1
ATOM 786 C CA . GLU A 1 100 ? 6.700 7.502 -21.522 1.00 97.88 100 GLU A CA 1
ATOM 787 C C . GLU A 1 100 ? 5.863 6.431 -20.815 1.00 97.88 100 GLU A C 1
ATOM 789 O O . GLU A 1 100 ? 5.185 6.731 -19.832 1.00 97.88 100 GLU A O 1
ATOM 794 N N . ARG A 1 101 ? 5.983 5.160 -21.228 1.00 97.25 101 ARG A N 1
ATOM 795 C CA . ARG A 1 101 ? 5.338 4.033 -20.531 1.00 97.25 101 ARG A CA 1
ATOM 796 C C . ARG A 1 101 ? 5.748 3.955 -19.063 1.00 97.25 101 ARG A C 1
ATOM 798 O O . ARG A 1 101 ? 4.896 3.725 -18.206 1.00 97.25 101 ARG A O 1
ATOM 805 N N . TYR A 1 102 ? 7.037 4.129 -18.770 1.00 96.69 102 TYR A N 1
ATOM 806 C CA . TYR A 1 102 ? 7.539 4.110 -17.398 1.00 96.69 102 TYR A CA 1
ATOM 807 C C . TYR A 1 102 ? 6.983 5.276 -16.581 1.00 96.69 102 TYR A C 1
ATOM 809 O O . TYR A 1 102 ? 6.541 5.062 -15.456 1.00 96.69 102 TYR A O 1
ATOM 817 N N . ALA A 1 103 ? 6.967 6.486 -17.147 1.00 97.62 103 ALA A N 1
ATOM 818 C CA . ALA A 1 103 ? 6.399 7.660 -16.495 1.00 97.62 103 ALA A CA 1
ATOM 819 C C . ALA A 1 103 ? 4.918 7.437 -16.158 1.00 97.62 103 ALA A C 1
ATOM 821 O O . ALA A 1 103 ? 4.544 7.556 -14.998 1.00 97.62 103 ALA A O 1
ATOM 822 N N . SER A 1 104 ? 4.107 6.981 -17.119 1.00 98.06 104 SER A N 1
ATOM 823 C CA . SER A 1 104 ? 2.687 6.689 -16.878 1.00 98.06 104 SER A CA 1
ATOM 824 C C . SER A 1 104 ? 2.461 5.595 -15.829 1.00 98.06 104 SER A C 1
ATOM 826 O O . SER A 1 104 ? 1.556 5.707 -15.003 1.00 98.06 104 SER A O 1
ATOM 828 N N . ALA A 1 105 ? 3.270 4.530 -15.839 1.00 96.94 105 ALA A N 1
ATOM 829 C CA . ALA A 1 105 ? 3.180 3.480 -14.825 1.00 96.94 105 ALA A CA 1
ATOM 830 C C . ALA A 1 105 ? 3.547 4.007 -13.430 1.00 96.94 105 ALA A C 1
ATOM 832 O O . ALA A 1 105 ? 2.892 3.660 -12.445 1.00 96.94 105 ALA A O 1
ATOM 833 N N . ARG A 1 106 ? 4.564 4.872 -13.353 1.00 97.38 106 ARG A N 1
ATOM 834 C CA . ARG A 1 106 ? 4.988 5.492 -12.102 1.00 97.38 106 ARG A CA 1
ATOM 835 C C . ARG A 1 106 ? 3.931 6.446 -11.558 1.00 97.38 106 ARG A C 1
ATOM 837 O O . ARG A 1 106 ? 3.619 6.333 -10.381 1.00 97.38 106 ARG A O 1
ATOM 844 N N . ASP A 1 107 ? 3.333 7.284 -12.399 1.00 98.44 107 ASP A N 1
ATOM 845 C CA . ASP A 1 107 ? 2.245 8.183 -11.997 1.00 98.44 107 ASP A CA 1
ATOM 846 C C . ASP A 1 107 ? 1.065 7.377 -11.425 1.00 98.44 107 ASP A C 1
ATOM 848 O O . ASP A 1 107 ? 0.572 7.658 -10.335 1.00 98.44 107 ASP A O 1
ATOM 852 N N . ALA A 1 108 ? 0.672 6.283 -12.089 1.00 97.62 108 ALA A N 1
ATOM 853 C CA . ALA A 1 108 ? -0.389 5.404 -11.595 1.00 97.62 108 ALA A CA 1
ATOM 854 C C . ALA A 1 108 ? -0.049 4.741 -10.246 1.00 97.62 108 ALA A C 1
ATOM 856 O O . ALA A 1 108 ? -0.935 4.543 -9.406 1.00 97.62 108 ALA A O 1
ATOM 857 N N . PHE A 1 109 ? 1.219 4.375 -10.036 1.00 97.38 109 PHE A N 1
ATOM 858 C CA . PHE A 1 109 ? 1.708 3.861 -8.759 1.00 97.38 109 PHE A CA 1
ATOM 859 C C . PHE A 1 109 ? 1.688 4.937 -7.667 1.00 97.38 109 PHE A C 1
ATOM 861 O O . PHE A 1 109 ? 1.180 4.671 -6.579 1.00 97.38 109 PHE A O 1
ATOM 868 N N . GLU A 1 110 ? 2.185 6.142 -7.950 1.00 97.69 110 GLU A N 1
ATOM 869 C CA . GLU A 1 110 ? 2.212 7.275 -7.016 1.00 97.69 110 GLU A CA 1
ATOM 870 C C . GLU A 1 110 ? 0.791 7.653 -6.571 1.00 97.69 110 GLU A C 1
ATOM 872 O O . GLU A 1 110 ? 0.496 7.655 -5.373 1.00 97.69 110 GLU A O 1
ATOM 877 N N . ASP A 1 111 ? -0.131 7.796 -7.522 1.00 98.00 111 ASP A N 1
ATOM 878 C CA . ASP A 1 111 ? -1.553 8.027 -7.265 1.00 98.00 111 ASP A CA 1
ATOM 879 C C . ASP A 1 111 ? -2.173 6.942 -6.365 1.00 98.00 111 ASP A C 1
ATOM 881 O O . ASP A 1 111 ? -3.013 7.206 -5.496 1.00 98.00 111 ASP A O 1
ATOM 885 N N . ALA A 1 112 ? -1.801 5.678 -6.584 1.00 96.19 112 ALA A N 1
ATOM 886 C CA . ALA A 1 112 ? -2.281 4.570 -5.768 1.00 96.19 112 ALA A CA 1
ATOM 887 C C . ALA A 1 112 ? -1.695 4.603 -4.349 1.00 96.19 112 ALA A C 1
ATOM 889 O O . ALA A 1 112 ? -2.419 4.298 -3.398 1.00 96.19 112 ALA A O 1
ATOM 890 N N . VAL A 1 113 ? -0.427 4.995 -4.187 1.00 97.25 113 VAL A N 1
ATOM 891 C CA . VAL A 1 113 ? 0.223 5.144 -2.875 1.00 97.25 113 VAL A CA 1
ATOM 892 C C . VAL A 1 113 ? -0.466 6.234 -2.060 1.00 97.25 113 VAL A C 1
ATOM 894 O O . VAL A 1 113 ? -0.743 6.022 -0.877 1.00 97.25 113 VAL A O 1
ATOM 897 N N . GLU A 1 114 ? -0.804 7.366 -2.677 1.00 97.38 114 GLU A N 1
ATOM 898 C CA . GLU A 1 114 ? -1.522 8.452 -2.004 1.00 97.38 114 GLU A CA 1
ATOM 899 C C . GLU A 1 114 ? -2.899 8.001 -1.504 1.00 97.38 114 GLU A C 1
ATOM 901 O O . GLU A 1 114 ? -3.228 8.168 -0.322 1.00 97.38 114 GLU A O 1
ATOM 906 N N . ARG A 1 115 ? -3.688 7.347 -2.369 1.00 97.06 115 ARG A N 1
ATOM 907 C CA . ARG A 1 115 ? -4.996 6.788 -1.985 1.00 97.06 115 ARG A CA 1
ATOM 908 C C . ARG A 1 115 ? -4.872 5.753 -0.872 1.00 97.06 115 ARG A C 1
ATOM 910 O O . ARG A 1 115 ? -5.667 5.766 0.068 1.00 97.06 115 ARG A O 1
ATOM 917 N N . PHE A 1 116 ? -3.865 4.887 -0.946 1.00 96.81 116 PHE A N 1
ATOM 918 C CA . PHE A 1 116 ? -3.602 3.876 0.072 1.00 96.81 116 PHE A CA 1
ATOM 919 C C . PHE A 1 116 ? -3.239 4.500 1.426 1.00 96.81 116 PHE A C 1
ATOM 921 O O . PHE A 1 116 ? -3.736 4.063 2.467 1.00 96.81 116 PHE A O 1
ATOM 928 N N . GLY A 1 117 ? -2.431 5.565 1.429 1.00 95.88 117 GLY A N 1
ATOM 929 C CA . GLY A 1 117 ? -2.107 6.335 2.630 1.00 95.88 117 GLY A CA 1
ATOM 930 C C . GLY A 1 117 ? -3.340 6.987 3.260 1.00 95.88 117 GLY A C 1
ATOM 931 O O . GLY A 1 117 ? -3.549 6.878 4.472 1.00 95.88 117 GLY A O 1
ATOM 932 N N . ALA A 1 118 ? -4.204 7.596 2.442 1.00 97.50 118 ALA A N 1
ATOM 933 C CA . ALA A 1 118 ? -5.464 8.174 2.907 1.00 97.50 118 ALA A CA 1
ATOM 934 C C . ALA A 1 118 ? -6.397 7.110 3.513 1.00 97.50 118 ALA A C 1
ATOM 936 O O . ALA A 1 118 ? -6.978 7.322 4.581 1.00 97.50 118 ALA A O 1
ATOM 937 N N . LEU A 1 119 ? -6.499 5.943 2.872 1.00 97.69 119 LEU A N 1
ATOM 938 C CA . LEU A 1 119 ? -7.290 4.816 3.363 1.00 97.69 119 LEU A CA 1
ATOM 939 C C . LEU A 1 119 ? -6.755 4.268 4.691 1.00 97.69 119 LEU A C 1
ATOM 941 O O . LEU A 1 119 ? -7.542 4.003 5.601 1.00 97.69 119 LEU A O 1
ATOM 945 N N . ARG A 1 120 ? -5.428 4.153 4.842 1.00 96.88 120 ARG A N 1
ATOM 946 C CA . ARG A 1 120 ? -4.796 3.764 6.113 1.00 96.88 120 ARG A CA 1
ATOM 947 C C . ARG A 1 120 ? -5.205 4.707 7.242 1.00 96.88 120 ARG A C 1
ATOM 949 O O . ARG A 1 120 ? -5.557 4.240 8.320 1.00 96.88 120 ARG A O 1
ATOM 956 N N . GLY A 1 121 ? -5.190 6.018 6.993 1.00 96.12 121 GLY A N 1
ATOM 957 C CA . GLY A 1 121 ? -5.616 7.020 7.972 1.00 96.12 121 GLY A CA 1
ATOM 958 C C . GLY A 1 121 ? -7.078 6.851 8.393 1.00 96.12 121 GLY A C 1
ATOM 959 O O . GLY A 1 121 ? -7.386 6.868 9.583 1.00 96.12 121 GLY A O 1
ATOM 960 N N . GLN A 1 122 ? -7.976 6.612 7.435 1.00 96.75 122 GLN A N 1
ATOM 961 C CA . GLN A 1 122 ? -9.395 6.360 7.721 1.00 96.75 122 GLN A CA 1
ATOM 962 C C . GLN A 1 122 ? -9.598 5.083 8.544 1.00 96.75 122 GLN A C 1
ATOM 964 O O . GLN A 1 122 ? -10.342 5.089 9.525 1.00 96.75 122 GLN A O 1
ATOM 969 N N . LEU A 1 123 ? -8.905 3.999 8.186 1.00 96.44 123 LEU A N 1
ATOM 970 C CA . LEU A 1 123 ? -8.975 2.737 8.918 1.00 96.44 123 LEU A CA 1
ATOM 971 C C . LEU A 1 123 ? -8.403 2.870 10.337 1.00 96.44 123 LEU A C 1
ATOM 973 O O . LEU A 1 123 ? -9.025 2.397 11.282 1.00 96.44 123 LEU A O 1
ATOM 977 N N . GLN A 1 124 ? -7.291 3.589 10.519 1.00 95.12 124 GLN A N 1
ATOM 978 C CA . GLN A 1 124 ? -6.735 3.893 11.843 1.00 95.12 124 GLN A CA 1
ATOM 979 C C . GLN A 1 124 ? -7.764 4.597 12.743 1.00 95.12 124 GLN A C 1
ATOM 981 O O . GLN A 1 124 ? -7.908 4.239 13.912 1.00 95.12 124 GLN A O 1
ATOM 986 N N . LEU A 1 125 ? -8.489 5.584 12.206 1.00 93.44 125 LEU A N 1
ATOM 987 C CA . LEU A 1 125 ? -9.527 6.302 12.951 1.00 93.44 125 LEU A CA 1
ATOM 988 C C . LEU A 1 125 ? -10.699 5.386 13.322 1.00 93.44 125 LEU A C 1
ATOM 990 O O . LEU A 1 125 ? -11.165 5.433 14.460 1.00 93.44 125 LEU A O 1
ATOM 994 N N . ALA A 1 126 ? -11.140 4.524 12.401 1.00 93.38 126 ALA A N 1
ATOM 995 C CA . ALA A 1 126 ? -12.201 3.553 12.665 1.00 93.38 126 ALA A CA 1
ATOM 996 C C . ALA A 1 126 ? -11.803 2.559 13.772 1.00 93.38 126 ALA A C 1
ATOM 998 O O . ALA A 1 126 ? -12.567 2.335 14.710 1.00 93.38 126 ALA A O 1
ATOM 999 N N . LEU A 1 127 ? -10.573 2.034 13.721 1.00 91.88 127 LEU A N 1
ATOM 1000 C CA . LEU A 1 127 ? -10.033 1.137 14.747 1.00 91.88 127 LEU A CA 1
ATOM 1001 C C . LEU A 1 127 ? -9.957 1.817 16.123 1.00 91.88 127 LEU A C 1
ATOM 1003 O O . LEU A 1 127 ? -10.312 1.212 17.135 1.00 91.88 127 LEU A O 1
ATOM 1007 N N . ALA A 1 128 ? -9.533 3.083 16.175 1.00 88.94 128 ALA A N 1
ATOM 1008 C CA . ALA A 1 128 ? -9.473 3.845 17.421 1.00 88.94 128 ALA A CA 1
ATOM 1009 C C . ALA A 1 128 ? -10.870 4.135 18.001 1.00 88.94 128 ALA A C 1
ATOM 1011 O O . ALA A 1 128 ? -11.069 4.035 19.212 1.00 88.94 128 ALA A O 1
ATOM 1012 N N . ALA A 1 129 ? -11.849 4.460 17.152 1.00 86.31 129 ALA A N 1
ATOM 1013 C CA . ALA A 1 129 ? -13.228 4.693 17.578 1.00 86.31 129 ALA A CA 1
ATOM 1014 C C . ALA A 1 129 ? -13.861 3.430 18.188 1.00 86.31 129 ALA A C 1
ATOM 1016 O O . ALA A 1 129 ? -14.451 3.499 19.268 1.00 86.31 129 ALA A O 1
ATOM 1017 N N . ALA A 1 130 ? -13.667 2.271 17.551 1.00 80.44 130 ALA A N 1
ATOM 1018 C CA . ALA A 1 130 ? -14.135 0.981 18.057 1.00 80.44 130 ALA A CA 1
ATOM 1019 C C . ALA A 1 130 ? -13.489 0.611 19.407 1.00 80.44 130 ALA A C 1
ATOM 1021 O O . ALA A 1 130 ? -14.158 0.111 20.317 1.00 80.44 130 ALA A O 1
ATOM 1022 N N . ALA A 1 131 ? -12.200 0.922 19.580 1.00 76.12 131 ALA A N 1
ATOM 1023 C CA . ALA A 1 131 ? -11.487 0.690 20.832 1.00 76.12 131 ALA A CA 1
ATOM 1024 C C . ALA A 1 131 ? -12.059 1.526 21.994 1.00 76.12 131 ALA A C 1
ATOM 1026 O O . ALA A 1 131 ? -12.231 0.999 23.089 1.00 76.12 131 ALA A O 1
ATOM 1027 N N . ASN A 1 132 ? -12.412 2.793 21.750 1.00 72.06 132 ASN A N 1
ATOM 1028 C CA . ASN A 1 132 ? -12.991 3.672 22.772 1.00 72.06 132 ASN A CA 1
ATOM 1029 C C . ASN A 1 132 ? -14.439 3.298 23.130 1.00 72.06 132 ASN A C 1
ATOM 1031 O O . ASN A 1 132 ? -14.845 3.431 24.283 1.00 72.06 132 ASN A O 1
ATOM 1035 N N . ALA A 1 133 ? -15.221 2.801 22.166 1.00 67.88 133 ALA A N 1
ATOM 1036 C CA . ALA A 1 133 ? -16.577 2.316 22.432 1.00 67.88 133 ALA A CA 1
ATOM 1037 C C . ALA A 1 133 ? -16.575 1.108 23.390 1.00 67.88 133 ALA A C 1
ATOM 1039 O O . ALA A 1 133 ? -17.449 0.995 24.247 1.00 67.88 133 ALA A O 1
ATOM 1040 N N . SER A 1 134 ? -15.553 0.255 23.284 1.00 60.72 134 SER A N 1
ATOM 1041 C CA . SER A 1 134 ? -15.353 -0.934 24.124 1.00 60.72 134 SER A CA 1
ATOM 1042 C C . SER A 1 134 ? -14.963 -0.617 25.577 1.00 60.72 134 SER A C 1
ATOM 1044 O O . SER A 1 134 ? -15.161 -1.454 26.453 1.00 60.72 134 SER A O 1
ATOM 1046 N N . ASP A 1 135 ? -14.410 0.572 25.844 1.00 57.81 135 ASP A N 1
ATOM 1047 C CA . ASP A 1 135 ? -13.907 0.971 27.169 1.00 57.81 135 ASP A CA 1
ATOM 1048 C C . ASP A 1 135 ? -14.925 1.710 28.033 1.00 57.81 135 ASP A C 1
ATOM 1050 O O . ASP A 1 135 ? -14.613 2.048 29.174 1.00 57.81 135 ASP A O 1
ATOM 1054 N N . THR A 1 136 ? -16.119 2.010 27.517 1.00 46.53 136 THR A N 1
ATOM 1055 C CA . THR A 1 136 ? -17.131 2.703 28.320 1.00 46.53 136 THR A CA 1
ATOM 1056 C C . THR A 1 136 ? -17.601 1.735 29.409 1.00 46.53 136 THR A C 1
ATOM 1058 O O . THR A 1 136 ? -18.286 0.761 29.081 1.00 46.53 136 THR A O 1
ATOM 1061 N N . PRO A 1 137 ? -17.273 1.949 30.701 1.00 47.12 137 PRO A N 1
ATOM 1062 C CA . PRO A 1 137 ? -17.847 1.132 31.751 1.00 47.12 137 PRO A CA 1
ATOM 1063 C C . PRO A 1 137 ? -19.336 1.446 31.732 1.00 47.12 137 PRO A C 1
ATOM 1065 O O . PRO A 1 137 ? -19.723 2.615 31.809 1.00 47.12 137 PRO A O 1
ATOM 1068 N N . GLY A 1 138 ? -20.173 0.418 31.590 1.00 47.78 138 GLY A N 1
ATOM 1069 C CA . GLY A 1 138 ? -21.606 0.581 31.773 1.00 47.78 138 GLY A CA 1
ATOM 1070 C C . GLY A 1 138 ? -21.832 1.349 33.070 1.00 47.78 138 GLY A C 1
ATOM 1071 O O . GLY A 1 138 ? -21.329 0.948 34.121 1.00 47.78 138 GLY A O 1
ATOM 1072 N N . ALA A 1 139 ? -22.531 2.480 32.981 1.00 49.47 139 ALA A N 1
ATOM 1073 C CA . ALA A 1 139 ? -23.013 3.220 34.133 1.00 49.47 139 ALA A CA 1
ATOM 1074 C C . ALA A 1 139 ? -24.011 2.322 34.883 1.00 49.47 139 ALA A C 1
ATOM 1076 O O . ALA A 1 139 ? -25.221 2.381 34.678 1.00 49.47 139 ALA A O 1
ATOM 1077 N N . GLY A 1 140 ? -23.474 1.411 35.694 1.00 43.62 140 GLY A N 1
ATOM 1078 C CA . GLY A 1 140 ? -24.206 0.588 36.635 1.00 43.62 140 GLY A CA 1
ATOM 1079 C C . GLY A 1 140 ? -24.639 1.473 37.792 1.00 43.62 140 GLY A C 1
ATOM 1080 O O . GLY A 1 140 ? -23.807 1.899 38.582 1.00 43.62 140 GLY A O 1
ATOM 1081 N N . ALA A 1 141 ? -25.932 1.785 37.773 1.00 47.34 141 ALA A N 1
ATOM 1082 C CA . ALA A 1 141 ? -26.797 2.423 38.761 1.00 47.34 141 ALA A CA 1
ATOM 1083 C C . ALA A 1 141 ? -26.203 2.797 40.144 1.00 47.34 141 ALA A C 1
ATOM 1085 O O . ALA A 1 141 ? -25.566 1.963 40.789 1.00 47.34 141 ALA A O 1
ATOM 1086 N N . PRO A 1 142 ? -26.520 3.995 40.681 1.00 43.56 142 PRO A N 1
ATOM 1087 C CA . PRO A 1 142 ? -26.278 4.290 42.088 1.00 43.56 142 PRO A CA 1
ATOM 1088 C C . PRO A 1 142 ? -27.099 3.327 42.956 1.00 43.56 142 PRO A C 1
ATOM 1090 O O . PRO A 1 142 ? -28.329 3.318 42.907 1.00 43.56 142 PRO A O 1
ATOM 1093 N N . THR A 1 143 ? -26.415 2.508 43.753 1.00 48.56 143 THR A N 1
ATOM 1094 C CA . THR A 1 143 ? -27.029 1.723 44.826 1.00 48.56 143 THR A CA 1
ATOM 1095 C C . THR A 1 143 ? -27.445 2.672 45.948 1.00 48.56 143 THR A C 1
ATOM 1097 O O . THR A 1 143 ? -26.754 2.806 46.954 1.00 48.56 143 THR A O 1
ATOM 1100 N N . ASP A 1 144 ? -28.574 3.351 45.773 1.00 54.78 144 ASP A N 1
ATOM 1101 C CA . ASP A 1 144 ? -29.302 3.970 46.876 1.00 54.78 144 ASP A CA 1
ATOM 1102 C C . ASP A 1 144 ? -30.095 2.868 47.595 1.00 54.78 144 ASP A C 1
ATOM 1104 O O . ASP A 1 144 ? -31.236 2.560 47.256 1.00 54.78 144 ASP A O 1
ATOM 1108 N N . ILE A 1 145 ? -29.468 2.229 48.587 1.00 52.75 145 ILE A N 1
ATOM 1109 C CA . ILE A 1 145 ? -30.189 1.501 49.639 1.00 52.75 145 ILE A CA 1
ATOM 1110 C C . ILE A 1 145 ? -29.796 2.111 50.985 1.00 52.75 145 ILE A C 1
ATOM 1112 O O . ILE A 1 145 ? -28.868 1.686 51.666 1.00 52.75 145 ILE A O 1
ATOM 1116 N N . ILE A 1 146 ? -30.522 3.181 51.294 1.00 50.84 146 ILE A N 1
ATOM 1117 C CA . ILE A 1 146 ? -31.034 3.608 52.600 1.00 50.84 146 ILE A CA 1
ATOM 1118 C C . ILE A 1 146 ? -30.659 2.667 53.767 1.00 50.84 146 ILE A C 1
ATOM 1120 O O . ILE A 1 146 ? -31.238 1.594 53.927 1.00 50.84 146 ILE A O 1
ATOM 1124 N N . GLY A 1 147 ? -29.779 3.138 54.654 1.00 43.97 147 GLY A N 1
ATOM 1125 C CA . GLY A 1 147 ? -29.889 2.869 56.094 1.00 43.97 147 GLY A CA 1
ATOM 1126 C C . GLY A 1 147 ? -30.774 3.947 56.736 1.00 43.97 147 GLY A C 1
ATOM 1127 O O . GLY A 1 147 ? -30.725 5.101 56.307 1.00 43.97 147 GLY A O 1
ATOM 1128 N N . PRO A 1 148 ? -31.578 3.610 57.761 1.00 49.72 148 PRO A N 1
ATOM 1129 C CA . PRO A 1 148 ? -31.015 3.763 59.099 1.00 49.72 148 PRO A CA 1
ATOM 1130 C C . PRO A 1 148 ? -31.380 2.657 60.099 1.00 49.72 148 PRO A C 1
ATOM 1132 O O . PRO A 1 148 ? -32.430 2.019 60.035 1.00 49.72 148 PRO A O 1
ATOM 1135 N N . SER A 1 149 ? -30.481 2.521 61.075 1.00 47.44 149 SER A N 1
ATOM 1136 C CA . SER A 1 149 ? -30.626 1.825 62.350 1.00 47.44 149 SER A CA 1
ATOM 1137 C C . SER A 1 149 ? -31.992 2.011 63.005 1.00 47.44 149 SER A C 1
ATOM 1139 O O . SER A 1 149 ? -32.455 3.141 63.168 1.00 47.44 149 SER A O 1
ATOM 1141 N N . LYS A 1 150 ? -32.542 0.916 63.539 1.00 47.66 150 LYS A N 1
ATOM 1142 C CA . LYS A 1 150 ? -33.228 0.943 64.833 1.00 47.66 150 LYS A CA 1
ATOM 1143 C C . LYS A 1 150 ? -32.834 -0.269 65.665 1.00 47.66 150 LYS A C 1
ATOM 1145 O O . LYS A 1 150 ? -33.073 -1.409 65.282 1.00 47.66 150 LYS A O 1
ATOM 1150 N N . GLU A 1 151 ? -32.221 0.041 66.799 1.00 47.53 151 GLU A N 1
ATOM 1151 C CA . GLU A 1 151 ? -32.170 -0.787 67.995 1.00 47.53 151 GLU A CA 1
ATOM 1152 C C . GLU A 1 151 ? -33.591 -1.204 68.401 1.00 47.53 151 GLU A C 1
ATOM 1154 O O . GLU A 1 151 ? -34.503 -0.374 68.390 1.00 47.53 151 GLU A O 1
ATOM 1159 N N . ASN A 1 152 ? -33.768 -2.483 68.736 1.00 44.22 152 ASN A N 1
ATOM 1160 C CA . ASN A 1 152 ? -34.659 -2.956 69.798 1.00 44.22 152 ASN A CA 1
ATOM 1161 C C . ASN A 1 152 ? -34.551 -4.482 69.920 1.00 44.22 152 ASN A C 1
ATOM 1163 O O . ASN A 1 152 ? -35.108 -5.205 69.095 1.00 44.22 152 ASN A O 1
ATOM 1167 N N . SER A 1 153 ? -33.837 -4.938 70.952 1.00 45.38 153 SER A N 1
ATOM 1168 C CA . SER A 1 153 ? -34.308 -5.900 71.963 1.00 45.38 153 SER A CA 1
ATOM 1169 C C . SER A 1 153 ? -33.215 -6.165 72.990 1.00 45.38 153 SER A C 1
ATOM 1171 O O . SER A 1 153 ? -32.069 -6.429 72.572 1.00 45.38 153 SER A O 1
#

Sequence (153 aa):
MNHPAWNEHGRRQQLARFGYRADAQTQVPLDFDAEWGRLQADFPCAPGRLVPTYATLDAAAAQLARQYMRDRIQLDSLLNQCDAIHADIVALGPHPDIIERYASARDAFEDAVERFGALRGQLQLALAAAANASDTPGAGAPTDIIGPSKENS

Radius of gyration: 25.75 Å; chains: 1; bounding box: 65×25×98 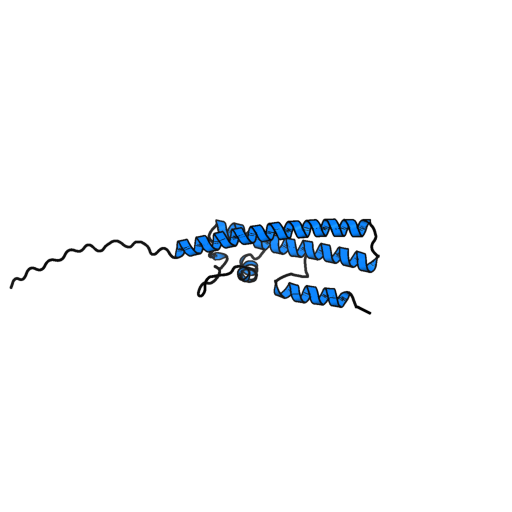Å

Foldseek 3Di:
DPDVVVVVVVVVVVCVLLVQDPDLDDPDPDPLQVLCVSCQVVADDDPPDGQDGLVPADPVLNVLSVVLSVLSSVLSVLVNQLVVLVVVCVVVNDDPVSVVSNVVSVVVNVVSVVVSVVSSVVSNVSSVVVVVVVPPDPPDDDPPDDDDDDDDD